Protein AF-A0A4R3QBU5-F1 (afdb_monomer)

Sequence (66 aa):
MTPAIPVLAAMIALAAWAYWAVAPDAEKIPMQWSLRGNVNWSAPRLIAFGFVPVLAIAISIPITAA

Nearest PDB structures (foldseek):
  6nr8-assembly1_4  TM=5.550E-01  e=3.291E+00  Homo sapiens

pLDDT: mean 83.46, std 11.44, range [48.38, 94.19]

Radius of gyration: 14.31 Å; Cα contacts (8 Å, |Δi|>4): 50; chains: 1; bounding box: 40×21×36 Å

Secondary structure (DSSP, 8-state):
--THHHHHHHHHHHHHHHHHHS-TT-SEEEEEE-TTS-EEEEEEHHHHHHHHHHHHHHHHHHHT--

Structure (mmCIF, N/CA/C/O backbone):
data_AF-A0A4R3QBU5-F1
#
_entry.id   AF-A0A4R3QBU5-F1
#
loop_
_atom_site.group_PDB
_atom_site.id
_atom_site.type_symbol
_atom_site.label_atom_id
_atom_site.label_alt_id
_atom_site.label_comp_id
_atom_site.label_asym_id
_atom_site.label_entity_id
_atom_site.label_seq_id
_atom_site.pdbx_PDB_ins_code
_atom_site.Cartn_x
_atom_site.Cartn_y
_atom_site.Cartn_z
_atom_site.occupancy
_atom_site.B_iso_or_equiv
_atom_site.auth_seq_id
_atom_site.auth_comp_id
_atom_site.auth_asym_id
_atom_site.auth_atom_id
_atom_site.pdbx_PDB_model_num
ATOM 1 N N . MET A 1 1 ? 17.845 3.639 -20.926 1.00 48.38 1 MET A N 1
ATOM 2 C CA . MET A 1 1 ? 17.844 4.029 -19.500 1.00 48.38 1 MET A CA 1
ATOM 3 C C . MET A 1 1 ? 16.666 3.320 -18.862 1.00 48.38 1 MET A C 1
ATOM 5 O O . MET A 1 1 ? 15.542 3.678 -19.173 1.00 48.38 1 MET A O 1
ATOM 9 N N . THR A 1 2 ? 16.883 2.245 -18.110 1.00 57.75 2 THR A N 1
ATOM 10 C CA . THR A 1 2 ? 15.794 1.488 -17.475 1.00 57.75 2 THR A CA 1
ATOM 11 C C . THR A 1 2 ? 15.154 2.362 -16.387 1.00 57.75 2 THR A C 1
ATOM 13 O O . THR A 1 2 ? 15.819 2.664 -15.398 1.00 57.75 2 THR A O 1
ATOM 16 N N . PRO A 1 3 ? 13.884 2.789 -16.525 1.00 55.81 3 PRO A N 1
ATOM 17 C CA . PRO A 1 3 ? 13.227 3.671 -15.552 1.00 55.81 3 PRO A CA 1
ATOM 18 C C . PRO A 1 3 ? 12.920 2.985 -14.203 1.00 55.81 3 PRO A C 1
ATOM 20 O O . PRO A 1 3 ? 12.348 3.602 -13.312 1.00 55.81 3 PRO A O 1
ATOM 23 N N . ALA A 1 4 ? 13.301 1.716 -14.028 1.00 71.25 4 ALA A N 1
ATOM 24 C CA . ALA A 1 4 ? 12.881 0.871 -12.914 1.00 71.25 4 ALA A CA 1
ATOM 25 C C . ALA A 1 4 ? 13.358 1.362 -11.537 1.00 71.25 4 ALA A C 1
ATOM 27 O O . ALA A 1 4 ? 12.581 1.356 -10.588 1.00 71.25 4 ALA A O 1
ATOM 28 N N . ILE A 1 5 ? 14.608 1.818 -11.408 1.00 77.00 5 ILE A N 1
ATOM 29 C CA . ILE A 1 5 ? 15.164 2.214 -10.102 1.00 77.00 5 ILE A CA 1
ATOM 30 C C . ILE A 1 5 ? 14.507 3.480 -9.530 1.00 77.00 5 ILE A C 1
ATOM 32 O O . ILE A 1 5 ? 14.055 3.423 -8.385 1.00 77.00 5 ILE A O 1
ATOM 36 N N . PRO A 1 6 ? 14.403 4.608 -10.266 1.00 83.50 6 PRO A N 1
ATOM 37 C CA . PRO A 1 6 ? 13.761 5.802 -9.720 1.00 83.50 6 PRO A CA 1
ATOM 38 C C . PRO A 1 6 ? 12.277 5.574 -9.409 1.00 83.50 6 PRO A C 1
ATOM 40 O O . PRO A 1 6 ? 11.784 6.097 -8.412 1.00 83.50 6 PRO A O 1
ATOM 43 N N . VAL A 1 7 ? 11.579 4.747 -10.197 1.00 82.19 7 VAL A N 1
ATOM 44 C CA . VAL A 1 7 ? 10.181 4.377 -9.923 1.00 82.19 7 VAL A CA 1
ATOM 45 C C . VAL A 1 7 ? 10.073 3.550 -8.642 1.00 82.19 7 VAL A C 1
ATOM 47 O O . VAL A 1 7 ? 9.272 3.887 -7.775 1.00 82.19 7 VAL A O 1
ATOM 50 N N . LEU A 1 8 ? 10.909 2.524 -8.463 1.00 82.06 8 LEU A N 1
ATOM 51 C CA . LEU A 1 8 ? 10.918 1.718 -7.238 1.00 82.06 8 LEU A CA 1
ATOM 52 C C . LEU A 1 8 ? 11.248 2.558 -5.999 1.00 82.06 8 LEU A C 1
ATOM 54 O O . LEU A 1 8 ? 10.577 2.432 -4.975 1.00 82.06 8 LEU A O 1
ATOM 58 N N . ALA A 1 9 ? 12.234 3.452 -6.100 1.00 86.19 9 ALA A N 1
ATOM 59 C CA . ALA A 1 9 ? 12.588 4.362 -5.015 1.00 86.19 9 ALA A CA 1
ATOM 60 C C . ALA A 1 9 ? 11.417 5.291 -4.652 1.00 86.19 9 ALA A C 1
ATOM 62 O O . ALA A 1 9 ? 11.097 5.446 -3.472 1.00 86.19 9 ALA A O 1
ATOM 63 N N . ALA A 1 10 ? 10.732 5.846 -5.658 1.00 88.81 10 ALA A N 1
ATOM 64 C CA . ALA A 1 10 ? 9.542 6.661 -5.448 1.00 88.81 10 ALA A CA 1
ATOM 65 C C . ALA A 1 10 ? 8.410 5.862 -4.782 1.00 88.81 10 ALA A C 1
ATOM 67 O O . ALA A 1 10 ? 7.789 6.362 -3.849 1.00 88.81 10 ALA A O 1
ATOM 68 N N . MET A 1 11 ? 8.172 4.612 -5.193 1.00 87.56 11 MET A N 1
ATOM 69 C CA . MET A 1 11 ? 7.143 3.754 -4.589 1.00 87.56 11 MET A CA 1
ATOM 70 C C . MET A 1 11 ? 7.434 3.430 -3.123 1.00 87.56 11 MET A C 1
ATOM 72 O O . MET A 1 11 ? 6.521 3.467 -2.299 1.00 87.56 11 MET A O 1
ATOM 76 N N . ILE A 1 12 ? 8.693 3.148 -2.782 1.00 88.31 12 ILE A N 1
ATOM 77 C CA . ILE A 1 12 ? 9.103 2.895 -1.394 1.00 88.31 12 ILE A CA 1
ATOM 78 C C . ILE A 1 12 ? 8.915 4.157 -0.546 1.00 88.31 12 ILE A C 1
ATOM 80 O O . ILE A 1 12 ? 8.335 4.083 0.538 1.00 88.31 12 ILE A O 1
ATOM 84 N N . ALA A 1 13 ? 9.348 5.318 -1.048 1.00 91.69 13 ALA A N 1
ATOM 85 C CA . ALA A 1 13 ? 9.165 6.591 -0.355 1.00 91.69 13 ALA A CA 1
ATOM 86 C C . ALA A 1 13 ? 7.676 6.906 -0.132 1.00 91.69 13 ALA A C 1
ATOM 88 O O . ALA A 1 13 ? 7.283 7.300 0.967 1.00 91.69 13 ALA A O 1
ATOM 89 N N . LEU A 1 14 ? 6.836 6.667 -1.144 1.00 91.50 14 LEU A N 1
ATOM 90 C CA . LEU A 1 14 ? 5.394 6.879 -1.055 1.00 91.50 14 LEU A CA 1
ATOM 91 C C . LEU A 1 14 ? 4.736 5.927 -0.049 1.00 91.50 14 LEU A C 1
ATOM 93 O O . LE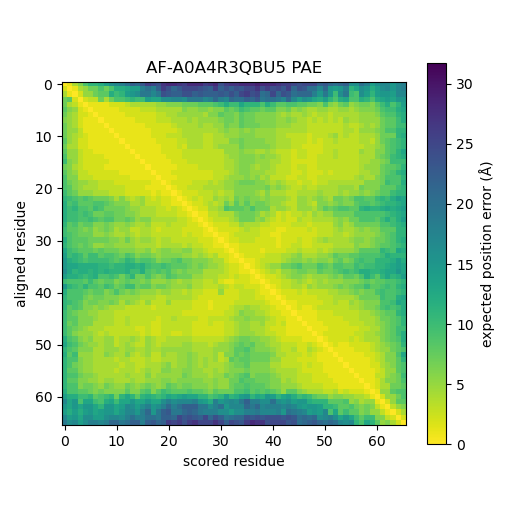U A 1 14 ? 3.876 6.352 0.715 1.00 91.50 14 LEU A O 1
ATOM 97 N N . ALA A 1 15 ? 5.153 4.658 -0.013 1.00 89.25 15 ALA A N 1
ATOM 98 C CA . ALA A 1 15 ? 4.646 3.674 0.941 1.00 89.25 15 ALA A CA 1
ATOM 99 C C . ALA A 1 15 ? 5.019 4.037 2.388 1.00 89.25 15 ALA A C 1
ATOM 101 O O . ALA A 1 15 ? 4.175 3.954 3.281 1.00 89.25 15 ALA A O 1
ATOM 102 N N . ALA A 1 16 ? 6.256 4.493 2.615 1.00 90.50 16 ALA A N 1
ATOM 103 C CA . ALA A 1 16 ? 6.706 4.961 3.923 1.00 90.50 16 ALA A CA 1
ATOM 104 C C . ALA A 1 16 ? 5.931 6.208 4.375 1.00 90.50 16 ALA A C 1
ATOM 106 O O . ALA A 1 16 ? 5.461 6.268 5.511 1.00 90.50 16 ALA A O 1
ATOM 107 N N . TRP A 1 17 ? 5.736 7.173 3.474 1.00 94.19 17 TRP A N 1
ATOM 108 C CA . TRP A 1 17 ? 4.923 8.353 3.758 1.00 94.19 17 TRP A CA 1
ATOM 109 C C . TRP A 1 17 ? 3.463 7.983 4.045 1.00 94.19 17 TRP A C 1
ATOM 111 O O . TRP A 1 17 ? 2.893 8.454 5.026 1.00 94.19 17 TRP A O 1
ATOM 121 N N . ALA A 1 18 ? 2.867 7.091 3.250 1.00 89.12 18 ALA A N 1
ATOM 122 C CA . ALA A 1 18 ? 1.489 6.647 3.434 1.00 89.12 18 ALA A CA 1
ATOM 123 C C . ALA A 1 18 ? 1.285 5.915 4.769 1.00 89.12 18 ALA A C 1
ATOM 125 O O . ALA A 1 18 ? 0.264 6.123 5.421 1.00 89.12 18 ALA A O 1
ATOM 126 N N . TYR A 1 19 ? 2.276 5.147 5.233 1.00 88.44 19 TYR A N 1
ATOM 127 C CA . TYR A 1 19 ? 2.245 4.538 6.565 1.00 88.44 19 TYR A CA 1
ATOM 128 C C . TYR A 1 19 ? 2.124 5.585 7.687 1.00 88.44 19 TYR A C 1
ATOM 130 O O . TYR A 1 19 ? 1.590 5.278 8.750 1.00 88.44 19 TYR A O 1
ATOM 138 N N . TRP A 1 20 ? 2.580 6.825 7.492 1.00 87.62 20 TRP A N 1
ATOM 139 C CA . TRP A 1 20 ? 2.457 7.884 8.506 1.00 87.62 20 TRP A CA 1
ATOM 140 C C . TRP A 1 20 ? 1.249 8.789 8.259 1.00 87.62 20 TRP A C 1
ATOM 142 O O . TRP A 1 20 ? 0.556 9.151 9.204 1.00 87.62 20 TRP A O 1
ATOM 152 N N . ALA A 1 21 ? 0.973 9.128 7.001 1.00 91.00 21 ALA A N 1
ATOM 153 C CA . ALA A 1 21 ? -0.056 10.094 6.632 1.00 91.00 21 ALA A CA 1
ATOM 154 C C . ALA A 1 21 ? -1.467 9.490 6.523 1.00 91.00 21 ALA A C 1
ATOM 156 O O . ALA A 1 21 ? -2.452 10.190 6.754 1.00 91.00 21 ALA A O 1
ATOM 157 N N . VAL A 1 22 ? -1.592 8.208 6.161 1.00 86.06 22 VAL A N 1
ATOM 158 C CA . VAL A 1 22 ? -2.887 7.577 5.875 1.00 86.06 22 VAL A CA 1
ATOM 159 C C . VAL A 1 22 ? -3.352 6.743 7.063 1.00 86.06 22 VAL A C 1
ATOM 161 O O . VAL A 1 22 ? -2.721 5.751 7.440 1.00 86.06 22 VAL A O 1
ATOM 164 N N . ALA A 1 23 ? -4.501 7.146 7.614 1.00 83.81 23 ALA A N 1
ATOM 165 C CA . ALA A 1 23 ? -5.190 6.481 8.718 1.00 83.81 23 ALA A CA 1
ATOM 166 C C . ALA A 1 23 ? -4.234 6.108 9.880 1.00 83.81 23 ALA A C 1
ATOM 168 O O . ALA A 1 23 ? -4.072 4.919 10.174 1.00 83.81 23 ALA A O 1
ATOM 169 N N . PRO A 1 24 ? -3.567 7.103 10.509 1.00 84.81 24 PRO A N 1
ATOM 170 C CA . PRO A 1 24 ? -2.578 6.890 11.574 1.00 84.81 24 PRO A CA 1
ATOM 171 C C . PRO A 1 24 ? -3.117 6.069 12.749 1.00 84.81 24 PRO A C 1
ATOM 173 O O . PRO A 1 24 ? -2.406 5.212 13.273 1.00 84.81 24 PRO A O 1
ATOM 176 N N . ASP A 1 25 ? -4.388 6.271 13.087 1.00 88.31 25 ASP A N 1
ATOM 177 C CA . ASP A 1 25 ? -5.037 5.643 14.240 1.00 88.31 25 ASP A CA 1
ATOM 178 C C . ASP A 1 25 ? -5.732 4.311 13.911 1.00 88.31 25 ASP A C 1
ATOM 180 O O . ASP A 1 25 ? -6.279 3.654 14.795 1.00 88.31 25 ASP A O 1
ATOM 184 N N . ALA A 1 26 ? -5.738 3.884 12.644 1.00 87.12 26 ALA A N 1
ATOM 185 C CA . ALA A 1 26 ? -6.401 2.647 12.244 1.00 87.12 26 ALA A CA 1
ATOM 186 C C . ALA A 1 26 ? -5.453 1.450 12.369 1.00 87.12 26 ALA A C 1
ATOM 188 O O . ALA A 1 26 ? -4.499 1.344 11.607 1.00 87.12 26 ALA A O 1
ATOM 189 N N . GLU A 1 27 ? -5.741 0.484 13.245 1.00 87.25 27 GLU A N 1
ATOM 190 C CA . GLU A 1 27 ? -4.924 -0.740 13.380 1.00 87.25 27 GLU A CA 1
ATOM 191 C C . GLU A 1 27 ? -4.820 -1.560 12.081 1.00 87.25 27 GLU A C 1
ATOM 193 O O . GLU A 1 27 ? -3.814 -2.232 11.826 1.00 87.25 27 GLU A O 1
ATOM 198 N N . LYS A 1 28 ? -5.865 -1.518 11.247 1.00 89.44 28 LYS A N 1
ATOM 199 C CA . LYS A 1 28 ? -5.965 -2.284 10.002 1.00 89.44 28 LYS A CA 1
ATOM 200 C C . LYS A 1 28 ? -6.450 -1.409 8.859 1.00 89.44 28 LYS A C 1
ATOM 202 O O . LYS A 1 28 ? -7.358 -0.599 9.023 1.00 89.44 28 LYS A O 1
ATOM 207 N N . ILE A 1 29 ? -5.870 -1.633 7.686 1.00 92.56 29 ILE A N 1
ATOM 208 C CA . ILE A 1 29 ? -6.225 -0.948 6.448 1.00 92.56 29 ILE A CA 1
ATOM 209 C C . ILE A 1 29 ? -7.070 -1.894 5.589 1.00 92.56 29 ILE A C 1
ATOM 211 O O . ILE A 1 29 ? -6.672 -3.049 5.391 1.00 92.56 29 ILE A O 1
ATOM 215 N N . PRO A 1 30 ? -8.235 -1.449 5.087 1.00 91.12 30 PRO A N 1
ATOM 216 C CA . PRO A 1 30 ? -9.029 -2.228 4.150 1.00 91.12 30 PRO A CA 1
ATOM 217 C C . PRO A 1 30 ? -8.286 -2.351 2.817 1.00 91.12 30 PRO A C 1
ATOM 219 O O . PRO A 1 30 ? -7.929 -1.355 2.196 1.00 91.12 30 PRO A O 1
ATOM 222 N N . MET A 1 31 ? -8.067 -3.585 2.379 1.00 92.25 31 MET A N 1
ATOM 223 C CA . MET A 1 31 ? -7.317 -3.912 1.164 1.00 92.25 31 MET A CA 1
ATOM 224 C C . MET A 1 31 ? -8.248 -4.274 0.005 1.00 92.25 31 MET A C 1
ATOM 226 O O . MET A 1 31 ? -7.928 -4.014 -1.150 1.00 92.25 31 MET A O 1
ATOM 230 N N . GLN A 1 32 ? -9.414 -4.860 0.300 1.00 91.81 32 GLN A N 1
ATOM 231 C CA . GLN A 1 32 ? -10.372 -5.289 -0.715 1.00 91.81 32 GLN A CA 1
ATOM 232 C C . GLN A 1 32 ? -11.797 -4.901 -0.333 1.00 91.81 32 GLN A C 1
ATOM 234 O O . GLN A 1 32 ? -12.251 -5.164 0.781 1.00 91.81 32 GLN A O 1
ATOM 239 N N . TRP A 1 33 ? -12.514 -4.345 -1.304 1.00 91.69 33 TRP A N 1
ATOM 240 C CA . TRP A 1 33 ? -13.904 -3.925 -1.182 1.00 91.69 33 TRP A CA 1
ATOM 241 C C . TRP A 1 33 ? -14.784 -4.771 -2.103 1.00 91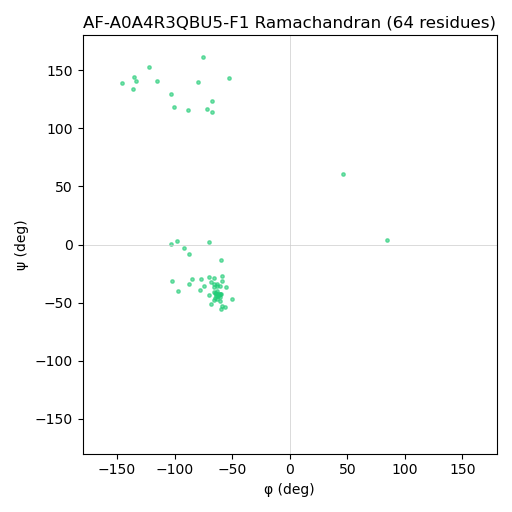.69 33 TRP A C 1
ATOM 243 O O . TRP A 1 33 ? -14.396 -5.113 -3.221 1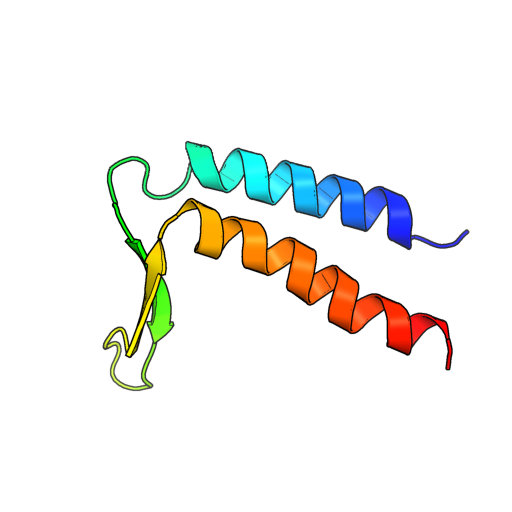.00 91.69 33 TRP A O 1
ATOM 253 N N . SER A 1 34 ? -15.973 -5.131 -1.633 1.00 91.00 34 SER A N 1
ATOM 254 C CA . SER A 1 34 ? -17.015 -5.730 -2.464 1.00 91.00 34 SER A CA 1
ATOM 255 C C . SER A 1 34 ? -17.678 -4.677 -3.351 1.00 91.00 34 SER A C 1
ATOM 257 O O . SER A 1 34 ? -17.688 -3.489 -3.034 1.00 91.00 34 SER A O 1
ATOM 259 N N . LEU A 1 35 ? -18.357 -5.131 -4.407 1.00 91.81 35 LEU A N 1
ATOM 260 C 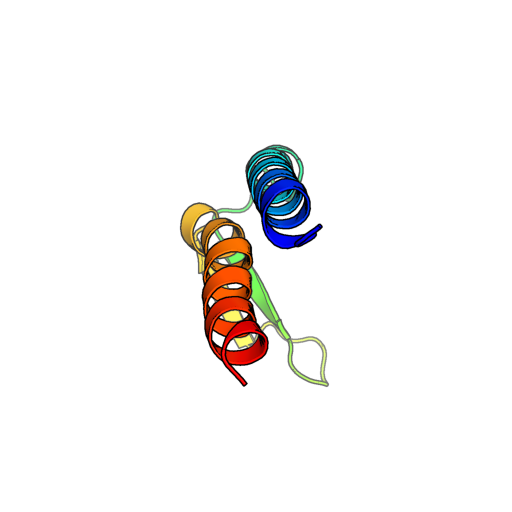CA . LEU A 1 35 ? -19.193 -4.281 -5.269 1.00 91.81 35 LEU A CA 1
ATOM 261 C C . LEU A 1 35 ? -20.343 -3.583 -4.519 1.00 91.81 35 LEU A C 1
ATOM 263 O O . LEU A 1 35 ? -20.969 -2.677 -5.054 1.00 91.81 35 LEU A O 1
ATOM 267 N N . ARG A 1 36 ? -20.633 -4.009 -3.283 1.00 92.56 36 ARG A N 1
ATOM 268 C CA . ARG A 1 36 ? -21.648 -3.413 -2.404 1.00 92.56 36 ARG A CA 1
ATOM 269 C C . ARG A 1 36 ? -21.056 -2.432 -1.384 1.00 92.56 36 ARG A C 1
ATOM 271 O O . ARG A 1 36 ? -21.794 -1.944 -0.540 1.00 92.56 36 ARG A O 1
ATOM 278 N N . GLY A 1 37 ? -19.747 -2.171 -1.428 1.00 88.19 37 GLY A N 1
ATOM 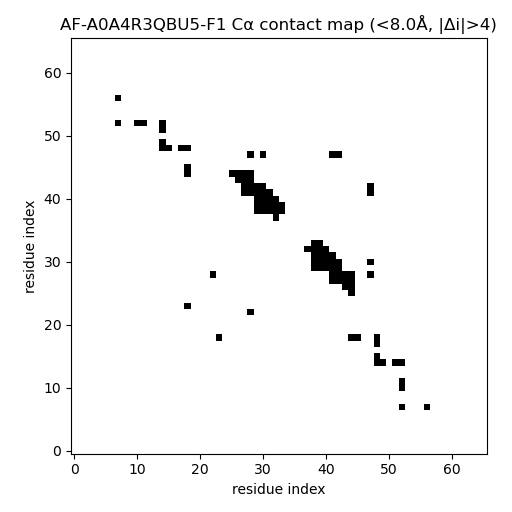279 C CA . GLY A 1 37 ? -19.065 -1.249 -0.515 1.00 88.19 37 GLY A CA 1
ATOM 280 C C . GLY A 1 37 ? -18.645 -1.850 0.831 1.00 88.19 37 GLY A C 1
ATOM 281 O O . GLY A 1 37 ? -18.101 -1.135 1.663 1.00 88.19 37 GLY A O 1
ATOM 282 N N . ASN A 1 38 ? -18.843 -3.152 1.058 1.00 91.56 38 ASN A N 1
ATOM 283 C CA . ASN A 1 38 ? -18.328 -3.814 2.262 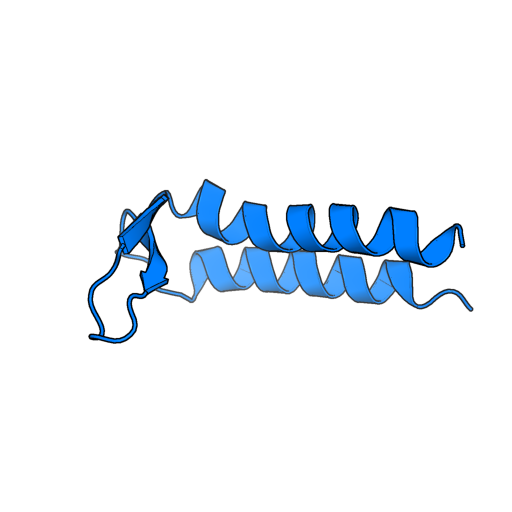1.00 91.56 38 ASN A CA 1
ATOM 284 C C . ASN A 1 38 ? -16.844 -4.147 2.117 1.00 91.56 38 ASN A C 1
ATOM 286 O O . ASN A 1 38 ? -16.426 -4.626 1.060 1.00 91.56 38 ASN A O 1
ATOM 290 N N . VAL A 1 39 ? -16.076 -3.961 3.189 1.00 90.06 39 VAL A N 1
ATOM 291 C CA . VAL A 1 39 ? -14.682 -4.407 3.274 1.00 90.06 39 VAL A CA 1
ATOM 292 C C . VAL A 1 39 ? -14.657 -5.928 3.393 1.00 90.06 39 VAL A C 1
ATOM 294 O O . VAL A 1 39 ? -15.132 -6.492 4.374 1.00 90.06 39 VAL A O 1
ATOM 297 N N . ASN A 1 40 ? -14.083 -6.590 2.394 1.00 90.31 40 ASN A N 1
ATOM 298 C CA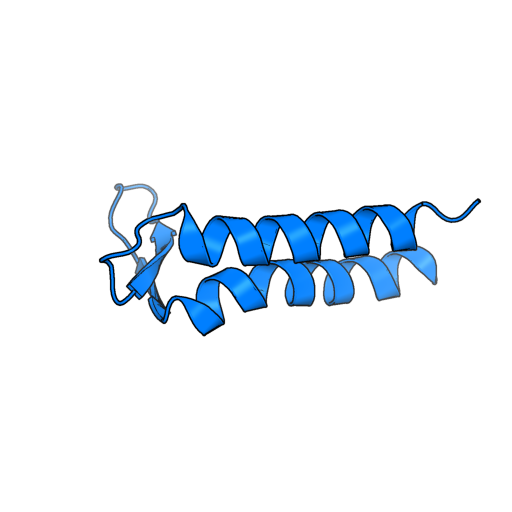 . ASN A 1 40 ? -13.940 -8.046 2.369 1.00 90.31 40 ASN A CA 1
ATOM 299 C C . ASN A 1 40 ? -12.655 -8.500 3.058 1.00 90.31 40 ASN A C 1
ATOM 301 O O . ASN A 1 40 ? -12.609 -9.574 3.653 1.00 90.31 40 ASN A O 1
ATOM 305 N N . TRP A 1 41 ? -11.600 -7.693 2.954 1.00 90.44 41 TRP A N 1
ATOM 306 C CA . TRP A 1 41 ? -10.304 -8.021 3.524 1.00 90.44 41 TRP A CA 1
ATOM 307 C C . TRP A 1 41 ? -9.591 -6.766 4.012 1.00 90.44 41 TRP A C 1
ATOM 309 O O . TRP A 1 41 ? -9.598 -5.728 3.348 1.00 90.44 41 TRP A O 1
ATOM 319 N N . SER A 1 42 ? -8.956 -6.886 5.174 1.00 92.12 42 SER A N 1
ATOM 320 C CA . SER A 1 42 ? -8.142 -5.848 5.800 1.00 92.12 42 SER A CA 1
ATOM 321 C C . SER A 1 42 ? -6.847 -6.452 6.326 1.00 92.12 42 SER A C 1
ATOM 323 O O . SER A 1 42 ? -6.870 -7.565 6.858 1.00 92.12 42 SER A O 1
ATOM 325 N N . ALA A 1 43 ? -5.751 -5.705 6.249 1.00 90.88 43 ALA A N 1
ATOM 326 C CA . ALA A 1 43 ? -4.445 -6.127 6.743 1.00 90.88 43 ALA A CA 1
ATOM 327 C C . ALA A 1 43 ? -3.898 -5.133 7.785 1.00 90.88 43 ALA A C 1
ATOM 329 O O . ALA A 1 43 ? -4.242 -3.950 7.731 1.00 90.88 43 ALA A O 1
ATOM 330 N N . PRO A 1 44 ? -3.039 -5.574 8.726 1.00 91.88 44 PRO A N 1
ATOM 331 C CA . PRO A 1 44 ? -2.277 -4.668 9.583 1.00 91.88 44 PRO A CA 1
ATOM 332 C C . PRO A 1 44 ? -1.523 -3.635 8.747 1.00 91.88 44 PRO A C 1
ATOM 334 O O . PRO A 1 44 ? -1.008 -3.971 7.680 1.00 91.88 44 PRO A O 1
ATOM 337 N N . ARG A 1 45 ? -1.416 -2.399 9.240 1.00 90.31 45 ARG A N 1
ATOM 338 C CA . ARG A 1 45 ? -0.851 -1.265 8.483 1.00 90.31 45 ARG A CA 1
ATOM 339 C C . ARG A 1 45 ? 0.502 -1.578 7.837 1.00 90.31 45 ARG A C 1
ATOM 341 O O . ARG A 1 45 ? 0.692 -1.322 6.653 1.00 90.31 45 ARG A O 1
ATOM 348 N N . LEU A 1 46 ? 1.418 -2.185 8.595 1.00 87.25 46 LEU A N 1
ATOM 349 C CA . LEU A 1 46 ? 2.753 -2.532 8.103 1.00 87.25 46 LEU A CA 1
ATOM 350 C C . LEU A 1 46 ? 2.691 -3.487 6.901 1.00 87.25 46 LEU A C 1
ATOM 352 O O . LEU A 1 46 ? 3.397 -3.296 5.915 1.00 87.25 46 LEU A O 1
ATOM 356 N N . ILE A 1 47 ? 1.805 -4.483 6.967 1.00 90.19 47 ILE A N 1
ATOM 357 C CA . ILE A 1 47 ? 1.594 -5.446 5.884 1.00 90.19 47 ILE A CA 1
ATOM 358 C C . ILE A 1 47 ? 0.914 -4.751 4.703 1.00 90.19 47 ILE A C 1
ATOM 360 O O . ILE A 1 47 ? 1.336 -4.941 3.570 1.00 90.19 47 ILE A O 1
ATOM 364 N N . ALA A 1 48 ? -0.091 -3.911 4.955 1.00 89.56 48 ALA A N 1
ATOM 365 C CA . ALA A 1 48 ? -0.835 -3.212 3.914 1.00 89.56 48 ALA A CA 1
ATOM 366 C C . ALA A 1 48 ? 0.063 -2.322 3.041 1.00 89.56 48 ALA A C 1
ATOM 368 O O . ALA A 1 48 ? 0.082 -2.463 1.818 1.00 89.56 48 ALA A O 1
ATOM 369 N N . PHE A 1 49 ? 0.852 -1.446 3.665 1.00 89.12 49 PHE A N 1
ATOM 370 C CA . PHE A 1 49 ? 1.728 -0.527 2.936 1.00 89.12 49 PHE A CA 1
ATOM 371 C C . PHE A 1 49 ? 2.997 -1.205 2.410 1.00 89.12 49 PHE A C 1
ATOM 373 O O . PHE A 1 49 ? 3.482 -0.822 1.350 1.00 89.12 49 PHE A O 1
ATOM 380 N N . GLY A 1 50 ? 3.507 -2.242 3.086 1.00 86.56 50 GLY A N 1
ATOM 381 C CA . GLY A 1 50 ? 4.630 -3.044 2.589 1.00 86.56 50 GLY A CA 1
ATOM 382 C C . GLY A 1 50 ? 4.266 -3.926 1.389 1.00 86.56 50 GLY A C 1
ATOM 383 O O . GLY A 1 50 ? 5.112 -4.191 0.537 1.00 86.56 50 GLY A O 1
ATOM 384 N N . PHE A 1 51 ? 3.003 -4.340 1.274 1.00 87.75 51 PHE A N 1
ATOM 385 C CA . PHE A 1 51 ? 2.534 -5.190 0.180 1.00 87.75 51 PHE A CA 1
ATOM 386 C C . PHE A 1 51 ? 2.601 -4.496 -1.187 1.00 87.75 51 PHE A C 1
ATOM 388 O O . PH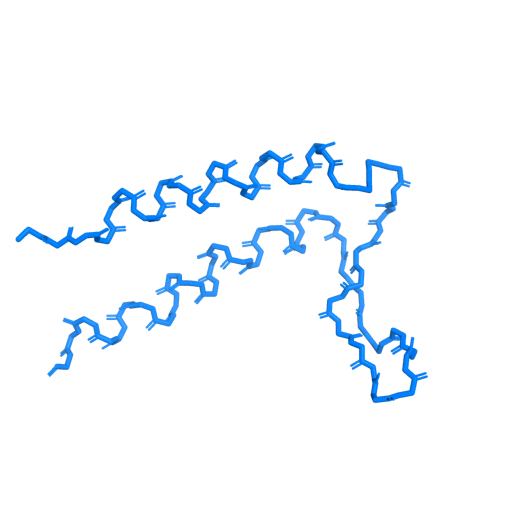E A 1 51 ? 2.945 -5.135 -2.177 1.00 87.75 51 PHE A O 1
ATOM 395 N N . VAL A 1 52 ? 2.327 -3.189 -1.254 1.00 85.00 52 VAL A N 1
ATOM 396 C CA . VAL A 1 52 ? 2.301 -2.416 -2.510 1.00 85.00 52 VAL A CA 1
ATOM 397 C C . VAL A 1 52 ? 3.648 -2.428 -3.256 1.00 85.00 52 VAL A C 1
ATOM 399 O O . VAL A 1 52 ? 3.667 -2.840 -4.418 1.00 85.00 52 VAL A O 1
ATOM 402 N N . PRO A 1 53 ? 4.785 -2.023 -2.652 1.00 82.88 53 PRO A N 1
ATOM 403 C CA . PRO A 1 53 ? 6.076 -2.072 -3.334 1.00 82.88 53 PRO A CA 1
ATOM 404 C C . PRO A 1 53 ? 6.523 -3.510 -3.631 1.00 82.88 53 PRO A C 1
ATOM 406 O O . PRO A 1 53 ? 7.102 -3.752 -4.687 1.00 82.88 53 PRO A O 1
ATOM 409 N N . VAL A 1 54 ? 6.213 -4.482 -2.763 1.00 86.94 54 VAL A N 1
ATOM 410 C CA . VAL A 1 54 ? 6.527 -5.903 -3.008 1.00 86.94 54 VAL A CA 1
ATOM 411 C C . VAL A 1 54 ? 5.791 -6.428 -4.240 1.00 86.94 54 VAL A C 1
ATOM 413 O O . VAL A 1 54 ? 6.407 -7.047 -5.107 1.00 86.94 54 VAL A O 1
ATOM 416 N N . LEU A 1 55 ? 4.492 -6.147 -4.353 1.00 84.94 55 LEU A N 1
ATOM 417 C CA . LEU A 1 55 ? 3.686 -6.553 -5.501 1.00 84.94 55 LEU A CA 1
ATOM 418 C C . LEU A 1 55 ? 4.182 -5.883 -6.788 1.00 84.94 55 LEU A C 1
ATOM 420 O O . LEU A 1 55 ? 4.281 -6.536 -7.825 1.00 84.94 55 LEU A O 1
ATOM 424 N N . ALA A 1 56 ? 4.554 -4.605 -6.717 1.00 81.88 56 ALA A N 1
ATOM 425 C CA . ALA A 1 56 ? 5.118 -3.887 -7.853 1.00 81.88 56 ALA A CA 1
ATOM 426 C C . ALA A 1 56 ? 6.422 -4.523 -8.347 1.00 81.88 56 ALA A C 1
ATOM 428 O O . ALA A 1 56 ? 6.576 -4.740 -9.547 1.00 81.88 56 ALA A O 1
ATOM 429 N N . ILE A 1 57 ? 7.330 -4.887 -7.437 1.00 82.25 57 ILE A N 1
ATOM 430 C CA . ILE A 1 57 ? 8.564 -5.611 -7.771 1.00 82.25 57 ILE A CA 1
ATOM 431 C C . ILE A 1 57 ? 8.226 -6.962 -8.418 1.00 82.25 57 ILE A C 1
ATOM 433 O O . ILE A 1 57 ? 8.751 -7.274 -9.487 1.00 82.25 57 ILE A O 1
ATOM 437 N N . ALA A 1 58 ? 7.314 -7.730 -7.815 1.00 83.88 58 ALA A N 1
ATOM 438 C CA . ALA A 1 58 ? 6.923 -9.0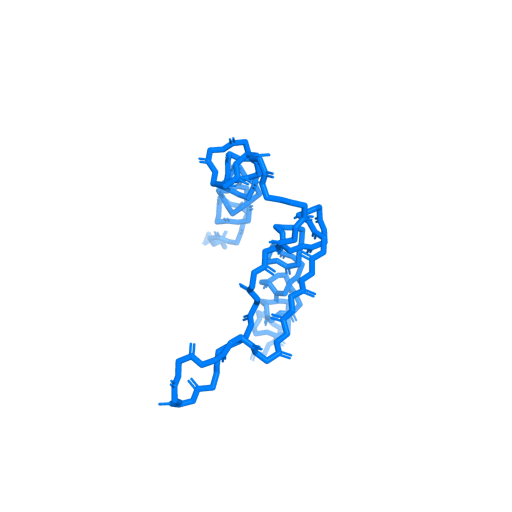54 -8.298 1.00 83.88 58 ALA A CA 1
ATOM 439 C C . ALA A 1 58 ? 6.325 -9.029 -9.715 1.00 83.88 58 ALA A C 1
ATOM 441 O O . ALA A 1 58 ? 6.576 -9.944 -10.494 1.00 83.88 58 ALA A O 1
ATOM 442 N N . ILE A 1 59 ? 5.572 -7.982 -10.061 1.00 82.19 59 ILE A N 1
ATOM 443 C CA . ILE A 1 59 ? 5.003 -7.796 -11.404 1.00 82.19 59 ILE A CA 1
ATOM 444 C C . ILE A 1 59 ? 6.062 -7.278 -12.390 1.00 82.19 59 ILE A C 1
ATOM 446 O O . ILE A 1 59 ? 6.104 -7.711 -13.538 1.00 82.19 59 ILE A O 1
ATOM 450 N N . SER A 1 60 ? 6.936 -6.367 -11.958 1.00 74.25 60 SER A N 1
ATOM 451 C CA . SER A 1 60 ? 7.891 -5.687 -12.848 1.00 74.25 60 SER A CA 1
ATOM 452 C C . SER A 1 60 ? 9.062 -6.574 -13.281 1.00 74.25 60 SER A C 1
ATOM 454 O O . SER A 1 60 ? 9.526 -6.467 -14.417 1.00 74.25 60 SER A O 1
ATOM 456 N N . ILE A 1 61 ? 9.549 -7.452 -12.396 1.00 70.69 61 ILE A N 1
ATOM 457 C CA . ILE A 1 61 ? 10.674 -8.361 -12.681 1.00 70.69 61 ILE A CA 1
ATOM 458 C C . ILE A 1 61 ? 10.417 -9.234 -13.926 1.00 70.69 61 ILE A C 1
ATOM 460 O O . ILE A 1 61 ? 11.244 -9.193 -14.837 1.00 70.69 61 ILE A O 1
ATOM 464 N N . PRO A 1 62 ? 9.302 -9.984 -14.030 1.00 63.62 62 PRO A N 1
ATOM 465 C CA . PRO A 1 62 ? 9.042 -10.817 -15.202 1.00 63.62 62 PRO A CA 1
ATOM 466 C C . PRO A 1 62 ? 8.762 -10.006 -16.477 1.00 63.62 62 PRO A C 1
ATOM 468 O O . PRO A 1 62 ? 9.168 -10.436 -17.550 1.00 63.62 62 PRO A O 1
ATOM 471 N N . ILE A 1 63 ? 8.144 -8.819 -16.385 1.00 58.62 63 ILE A N 1
ATOM 472 C CA . ILE A 1 63 ? 7.832 -7.967 -17.555 1.00 58.62 63 ILE A CA 1
ATOM 473 C C . ILE A 1 63 ? 9.099 -7.449 -18.250 1.00 58.62 63 ILE A C 1
ATOM 475 O O . ILE A 1 63 ? 9.086 -7.207 -19.450 1.00 58.62 63 ILE A O 1
ATOM 479 N N . THR A 1 64 ? 10.199 -7.282 -17.515 1.00 58.16 64 THR A N 1
ATOM 480 C CA . THR A 1 64 ? 11.453 -6.748 -18.078 1.00 58.16 64 THR A CA 1
ATOM 481 C C . THR A 1 64 ? 12.350 -7.846 -18.673 1.00 58.16 64 THR A C 1
ATOM 483 O O . THR A 1 64 ? 13.368 -7.536 -19.286 1.00 58.16 64 THR A O 1
ATOM 486 N N . ALA A 1 65 ? 12.003 -9.121 -18.468 1.00 53.84 65 ALA A N 1
ATOM 487 C CA . ALA A 1 65 ? 12.759 -10.285 -18.937 1.00 53.84 65 ALA A CA 1
ATOM 488 C C . ALA A 1 65 ? 12.147 -10.961 -20.185 1.00 53.84 65 ALA A C 1
ATOM 490 O O . ALA A 1 65 ? 12.693 -11.963 -20.648 1.00 53.84 65 ALA A O 1
ATOM 491 N N . ALA A 1 66 ? 11.032 -10.431 -20.700 1.00 49.41 66 ALA A N 1
ATOM 492 C CA . ALA A 1 66 ? 10.337 -10.861 -21.916 1.00 49.41 66 ALA A CA 1
ATOM 493 C C . ALA A 1 66 ? 10.538 -9.840 -23.045 1.00 49.41 66 ALA A C 1
ATOM 495 O O . ALA A 1 66 ? 10.571 -10.275 -24.217 1.00 49.41 66 ALA A O 1
#

Solvent-accessible surface area (backbone atoms only — not comparable to full-atom values): 3955 Å² total; per-residue (Å²): 131,82,68,60,61,68,52,51,52,50,45,48,53,49,31,57,48,39,62,61,73,52,63,69,87,45,72,53,41,76,75,38,68,44,99,84,72,46,74,75,40,67,34,48,46,71,58,48,41,53,44,55,52,51,52,49,50,66,58,48,59,61,66,77,76,112

Foldseek 3Di:
DPPPVVVLVVLVVVLVVCLCPPPVPDQWDQDDADPVGDRPDIDGSCCNSVVRSVVVCVVVVVVVVD

Mean predicted aligned error: 6.43 Å

Organism: Rhizobium sullae (NCBI:txid50338)